Protein AF-A0A5U0NTC4-F1 (afdb_monomer_lite)

Organism: Salmonella enterica (NCBI:txid28901)

Radius of gyration: 13.96 Å; chains: 1; bounding box: 33×18×38 Å

Foldseek 3Di:
DDKDKDWDWDQDPVRAIDIDIDTDCVPPDDPVVVVVNVVVSVVVVVVVVVCRVVVVPDDD

pLDDT: mean 73.56, std 9.96, range [38.16, 85.06]

Secondary structure (DSSP, 8-state):
---EEEEEEEE-TTS-EEEEEEEE-TT---HHHHHHHHHHHHHHHHHHHHHHHTT-S---

Structure (mmCIF, N/CA/C/O backbone):
data_AF-A0A5U0NTC4-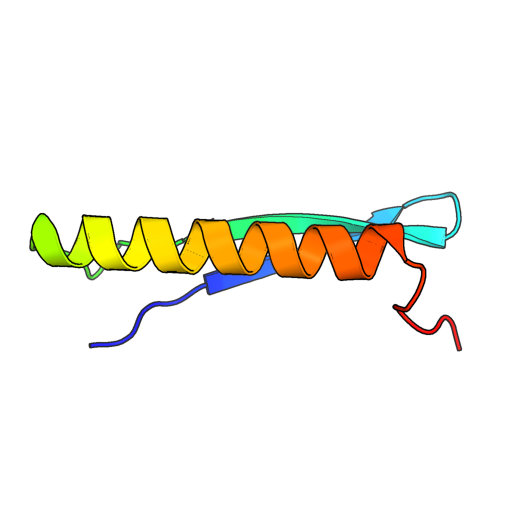F1
#
_entry.id   AF-A0A5U0NTC4-F1
#
loop_
_atom_site.group_PDB
_atom_site.id
_atom_site.type_symbol
_atom_site.label_atom_id
_atom_site.label_alt_id
_atom_site.label_comp_id
_atom_site.label_asym_id
_atom_site.label_entity_id
_atom_site.label_seq_id
_atom_site.pdbx_PDB_ins_code
_atom_site.Cartn_x
_atom_site.Cartn_y
_atom_site.Cartn_z
_atom_site.occupancy
_atom_site.B_iso_or_equiv
_atom_site.auth_seq_id
_atom_site.auth_comp_id
_atom_site.auth_asym_id
_atom_site.auth_atom_id
_atom_site.pdbx_PDB_model_num
ATOM 1 N N . MET A 1 1 ? -16.284 8.181 8.322 1.00 60.31 1 MET A N 1
ATOM 2 C CA . MET A 1 1 ? -15.181 7.213 8.466 1.00 60.31 1 MET A CA 1
ATOM 3 C C . MET A 1 1 ? -14.253 7.435 7.287 1.00 60.31 1 MET A C 1
ATOM 5 O O . MET A 1 1 ? -14.720 7.333 6.159 1.00 60.31 1 MET A O 1
ATOM 9 N N . ALA A 1 2 ? -13.020 7.869 7.533 1.00 64.75 2 ALA A N 1
ATOM 10 C CA . ALA A 1 2 ? -12.067 8.196 6.478 1.00 64.75 2 ALA A CA 1
ATOM 11 C C . ALA A 1 2 ? -10.796 7.389 6.722 1.00 64.75 2 ALA A C 1
ATOM 13 O O . ALA A 1 2 ? -10.187 7.502 7.780 1.00 64.75 2 ALA A O 1
ATOM 14 N N . VAL A 1 3 ? -10.437 6.550 5.756 1.00 67.00 3 VAL A N 1
ATOM 15 C CA . VAL A 1 3 ? -9.163 5.835 5.755 1.00 67.00 3 VAL A CA 1
ATOM 16 C C . VAL A 1 3 ? -8.189 6.697 4.980 1.00 67.00 3 VAL A C 1
ATOM 18 O O . VAL A 1 3 ? -8.454 7.037 3.825 1.00 67.00 3 VAL A O 1
ATOM 21 N N . LYS A 1 4 ? -7.093 7.090 5.621 1.00 76.69 4 LYS A N 1
ATOM 22 C CA . LYS A 1 4 ? -6.060 7.884 4.974 1.00 76.69 4 LYS A CA 1
ATOM 23 C C . LYS A 1 4 ? -4.893 6.975 4.621 1.00 76.69 4 LYS A C 1
ATOM 25 O O . LYS A 1 4 ? -4.234 6.409 5.487 1.00 76.69 4 LYS A O 1
ATOM 30 N N . PHE A 1 5 ? -4.672 6.851 3.321 1.00 77.25 5 PHE A N 1
ATOM 31 C CA . PHE A 1 5 ? -3.513 6.179 2.758 1.00 77.25 5 PHE A CA 1
ATOM 32 C C . PHE A 1 5 ? -2.479 7.234 2.398 1.00 77.25 5 PHE A C 1
ATOM 34 O O . PHE A 1 5 ? -2.807 8.229 1.748 1.00 77.25 5 PHE A O 1
ATOM 41 N N . ILE A 1 6 ? -1.244 7.020 2.827 1.00 82.56 6 ILE A N 1
ATOM 42 C CA . ILE A 1 6 ? -0.113 7.859 2.454 1.00 82.56 6 ILE A CA 1
ATOM 43 C C . ILE A 1 6 ? 0.745 7.018 1.517 1.00 82.56 6 ILE A C 1
ATOM 45 O O . ILE A 1 6 ? 1.269 5.977 1.907 1.00 82.56 6 ILE A O 1
ATOM 49 N N . VAL A 1 7 ? 0.839 7.449 0.260 1.00 80.50 7 VAL A N 1
ATOM 50 C CA . VAL A 1 7 ? 1.666 6.795 -0.756 1.00 80.50 7 VAL A CA 1
ATOM 51 C C . VAL A 1 7 ? 2.838 7.712 -1.054 1.00 80.50 7 VAL A C 1
ATOM 53 O O . VAL A 1 7 ? 2.657 8.782 -1.635 1.00 80.50 7 VAL A O 1
ATOM 56 N N . ASN A 1 8 ? 4.033 7.300 -0.648 1.00 82.19 8 ASN A N 1
ATOM 57 C CA . ASN A 1 8 ? 5.258 8.016 -0.967 1.00 82.19 8 ASN A CA 1
ATOM 58 C C . ASN A 1 8 ? 5.852 7.410 -2.236 1.00 82.19 8 ASN A C 1
ATOM 60 O O . ASN A 1 8 ? 6.254 6.247 -2.251 1.00 82.19 8 ASN A O 1
ATOM 64 N N . VAL A 1 9 ? 5.900 8.204 -3.301 1.00 80.69 9 VAL A N 1
ATOM 65 C CA . VAL A 1 9 ? 6.497 7.800 -4.576 1.00 80.69 9 VAL A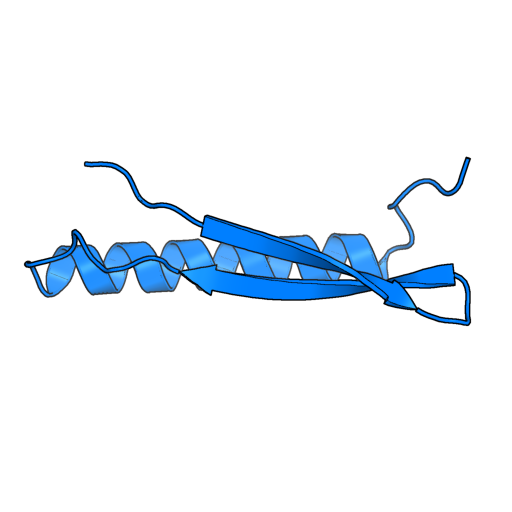 CA 1
ATOM 66 C C . VAL A 1 9 ? 7.951 8.251 -4.592 1.00 80.69 9 VAL A C 1
ATOM 68 O O . VAL A 1 9 ? 8.247 9.426 -4.372 1.00 80.69 9 VAL A O 1
ATOM 71 N N . LYS A 1 10 ? 8.861 7.317 -4.846 1.00 81.19 10 LYS A N 1
ATOM 72 C CA . LYS A 1 10 ? 10.299 7.560 -4.952 1.00 81.19 10 LYS A CA 1
ATOM 73 C C . LYS A 1 10 ? 10.739 7.254 -6.374 1.00 81.19 10 LYS A C 1
ATOM 75 O O . LYS A 1 10 ? 10.548 6.138 -6.843 1.00 81.19 10 LYS A O 1
ATOM 80 N N . ALA A 1 11 ? 11.338 8.229 -7.048 1.00 75.75 11 ALA A N 1
ATOM 81 C CA . ALA A 1 11 ? 12.046 7.963 -8.294 1.00 75.75 11 ALA A CA 1
ATOM 82 C C . ALA A 1 11 ? 13.362 7.242 -7.966 1.00 75.75 11 ALA A C 1
ATOM 84 O O . ALA A 1 11 ? 14.117 7.691 -7.102 1.00 75.75 11 ALA A O 1
ATOM 85 N N . GLY A 1 12 ? 13.596 6.104 -8.608 1.00 69.31 12 GLY A N 1
ATOM 86 C CA . GLY A 1 12 ? 14.854 5.372 -8.573 1.00 69.31 12 GLY A CA 1
ATOM 87 C C . GLY A 1 12 ? 15.806 5.849 -9.668 1.00 69.31 12 GLY A C 1
ATOM 88 O O . GLY A 1 12 ? 15.392 6.422 -10.675 1.00 69.31 12 GLY A O 1
ATOM 89 N N . ASP A 1 13 ? 17.094 5.562 -9.490 1.00 69.88 13 ASP A N 1
ATOM 90 C CA . ASP A 1 13 ? 18.170 6.067 -10.357 1.00 69.88 13 ASP A CA 1
ATOM 91 C C . ASP A 1 13 ? 18.105 5.550 -11.812 1.00 69.88 13 ASP A C 1
ATOM 93 O O . ASP A 1 13 ? 18.720 6.130 -12.703 1.00 69.88 13 ASP A O 1
ATOM 97 N N . ASN A 1 14 ? 17.334 4.487 -12.068 1.00 69.06 14 ASN A N 1
ATOM 98 C CA . ASN A 1 14 ? 17.199 3.838 -13.378 1.00 69.06 14 ASN A CA 1
ATOM 99 C C . ASN A 1 14 ? 15.888 4.179 -14.113 1.00 69.06 14 ASN A C 1
ATOM 101 O O . ASN A 1 14 ? 15.545 3.508 -15.083 1.00 69.06 14 ASN A O 1
ATOM 105 N N . GLY A 1 15 ? 15.137 5.186 -13.653 1.00 67.81 15 GLY A N 1
ATOM 106 C CA . GLY A 1 15 ? 13.806 5.504 -14.195 1.00 67.81 15 GLY A CA 1
ATOM 107 C C . GLY A 1 15 ? 12.678 4.626 -13.639 1.00 67.81 15 GLY A C 1
ATOM 108 O O . GLY A 1 15 ? 11.529 4.778 -14.042 1.00 67.81 15 GLY A O 1
ATOM 109 N N . ASP A 1 16 ? 12.994 3.745 -12.688 1.00 69.62 16 ASP A N 1
ATOM 110 C CA . ASP A 1 16 ? 12.008 2.967 -11.941 1.00 69.62 16 ASP A CA 1
ATOM 111 C C . ASP A 1 16 ? 11.325 3.833 -10.872 1.00 69.62 16 ASP A C 1
ATOM 113 O O . ASP A 1 16 ? 11.937 4.735 -10.300 1.00 69.62 16 ASP A O 1
ATOM 117 N N . PHE A 1 17 ? 10.074 3.521 -10.529 1.00 72.44 17 PHE A N 1
ATOM 118 C CA . PHE A 1 17 ? 9.373 4.141 -9.400 1.00 72.44 17 PHE A CA 1
ATOM 119 C C . PHE A 1 17 ? 9.185 3.138 -8.261 1.00 72.44 17 PHE A C 1
ATOM 121 O O . PHE A 1 17 ? 8.559 2.087 -8.430 1.00 72.44 17 PHE A O 1
ATOM 128 N N . GLY A 1 18 ? 9.696 3.492 -7.083 1.00 74.69 18 GLY A N 1
ATOM 129 C CA . GLY A 1 18 ? 9.409 2.834 -5.814 1.00 74.69 18 GLY A CA 1
ATOM 130 C C . GLY A 1 18 ? 8.204 3.464 -5.117 1.00 74.69 18 GLY A C 1
ATOM 131 O O . GLY A 1 18 ? 7.974 4.669 -5.215 1.00 74.69 18 GLY A O 1
ATOM 132 N N . PHE A 1 19 ? 7.446 2.652 -4.385 1.00 76.69 19 PHE A N 1
ATOM 133 C CA . PHE A 1 19 ? 6.267 3.089 -3.639 1.00 76.69 19 PHE A CA 1
ATOM 134 C C . PHE A 1 19 ? 6.372 2.606 -2.195 1.00 76.69 19 PHE A C 1
ATOM 136 O O . PHE A 1 19 ? 6.361 1.398 -1.961 1.00 76.69 19 PHE A O 1
ATOM 143 N N . ASP A 1 20 ? 6.421 3.532 -1.239 1.00 78.88 20 ASP A N 1
ATOM 144 C CA . ASP A 1 20 ? 6.172 3.204 0.164 1.00 78.88 20 ASP A CA 1
ATOM 145 C C . ASP A 1 20 ? 4.710 3.492 0.487 1.00 78.88 20 ASP A C 1
ATOM 147 O O . ASP A 1 20 ? 4.167 4.536 0.111 1.00 78.88 20 ASP A O 1
ATOM 151 N N . PHE A 1 21 ? 4.071 2.559 1.183 1.00 77.31 21 PHE A N 1
ATOM 152 C CA . PHE A 1 21 ? 2.657 2.632 1.510 1.00 77.31 21 PHE A CA 1
ATOM 153 C C . PHE A 1 21 ? 2.474 2.620 3.023 1.00 77.31 21 PHE A C 1
ATOM 155 O O . PHE A 1 21 ? 2.854 1.661 3.693 1.00 77.31 21 PHE A O 1
ATOM 162 N N . GLU A 1 22 ? 1.858 3.671 3.550 1.00 82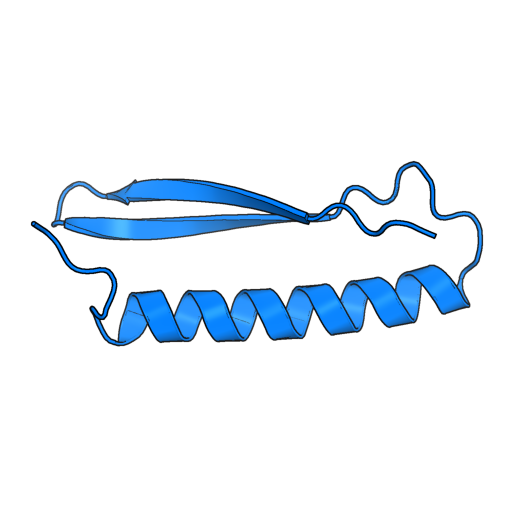.44 22 GLU A N 1
ATOM 163 C CA . GLU A 1 22 ? 1.536 3.807 4.965 1.00 82.44 22 GLU A CA 1
ATOM 164 C C . GLU A 1 22 ? 0.027 3.968 5.156 1.00 82.44 22 GLU A C 1
ATOM 166 O O . GLU A 1 22 ? -0.669 4.634 4.380 1.00 82.44 22 GLU A O 1
ATOM 171 N N . ILE A 1 23 ? -0.481 3.348 6.218 1.00 76.50 23 ILE A N 1
ATOM 172 C CA . ILE A 1 23 ? -1.864 3.487 6.662 1.00 76.50 23 ILE A CA 1
ATOM 173 C C . ILE A 1 23 ? -1.849 4.384 7.894 1.00 76.50 23 ILE A C 1
ATOM 175 O O . ILE A 1 23 ? -1.220 4.049 8.894 1.00 76.50 23 ILE A O 1
ATOM 179 N N . ASP A 1 24 ? -2.562 5.503 7.828 1.00 80.00 24 ASP A N 1
ATOM 180 C CA . ASP A 1 24 ? -2.826 6.337 8.997 1.00 80.00 24 ASP A CA 1
ATOM 181 C C . ASP A 1 24 ? -4.049 5.762 9.733 1.00 80.00 24 ASP A C 1
ATOM 183 O O . ASP A 1 24 ? -5.201 6.008 9.358 1.00 80.00 24 ASP A O 1
ATOM 187 N N . ASP A 1 25 ? -3.787 4.933 10.748 1.00 74.75 25 ASP A N 1
ATOM 188 C CA . ASP A 1 25 ? -4.794 4.292 11.602 1.00 74.75 25 ASP A CA 1
ATOM 189 C C . ASP A 1 25 ? -5.118 5.113 12.863 1.00 74.75 25 ASP A C 1
ATOM 191 O O . ASP A 1 25 ? -5.864 4.653 13.725 1.00 74.75 25 ASP A O 1
ATOM 195 N N . SER A 1 26 ? -4.648 6.366 12.949 1.00 78.12 26 SER A N 1
ATOM 196 C CA . SER A 1 26 ? -4.793 7.226 14.137 1.00 78.12 26 SER A CA 1
ATOM 197 C C . SER A 1 26 ? -6.241 7.513 14.555 1.00 78.12 26 SER A C 1
ATOM 199 O O . SER A 1 26 ? -6.488 7.938 15.683 1.00 78.12 26 SER A O 1
ATOM 201 N N . GLN A 1 27 ? -7.204 7.290 13.656 1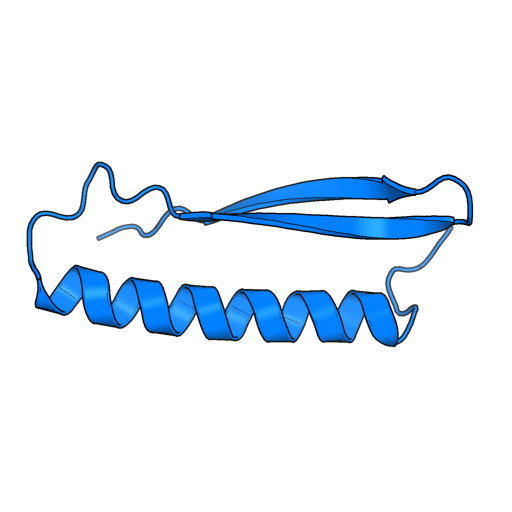.00 72.12 27 GLN A N 1
ATOM 202 C CA . GLN A 1 27 ? -8.637 7.447 13.918 1.00 72.12 27 GLN A CA 1
ATOM 203 C C . GLN A 1 2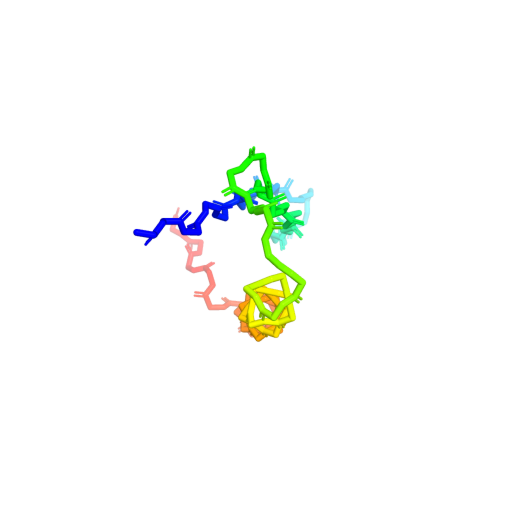7 ? -9.402 6.116 13.995 1.00 72.12 27 GLN A C 1
ATOM 205 O O . GLN A 1 27 ? -10.630 6.135 14.083 1.00 72.12 27 GLN A O 1
ATOM 210 N N . GLN A 1 28 ? -8.715 4.969 13.950 1.00 72.12 28 GLN A N 1
ATOM 211 C CA . GLN A 1 28 ? -9.341 3.648 14.024 1.00 72.12 28 GLN A CA 1
ATOM 212 C C . GLN A 1 28 ? -9.329 3.116 15.448 1.00 72.12 28 GLN A C 1
ATOM 214 O O . GLN A 1 28 ? -8.287 2.779 16.002 1.00 72.12 28 GLN A O 1
ATOM 219 N N . ASN A 1 29 ? -10.525 2.997 16.019 1.00 70.88 29 ASN A N 1
ATOM 220 C CA . ASN A 1 29 ? -10.707 2.539 17.395 1.00 70.88 29 ASN A CA 1
ATOM 221 C C . ASN A 1 29 ? -11.348 1.143 17.473 1.00 70.88 29 ASN A C 1
ATOM 223 O O . ASN A 1 29 ? -11.349 0.536 18.543 1.00 70.88 29 ASN A O 1
ATOM 227 N N . ASP A 1 30 ? -11.888 0.629 16.362 1.00 82.12 30 ASP A N 1
ATOM 228 C CA . ASP A 1 30 ? -12.566 -0.667 16.298 1.00 82.12 30 ASP A CA 1
ATOM 229 C C . ASP A 1 30 ? -11.727 -1.725 15.557 1.00 82.12 30 ASP A C 1
ATOM 231 O O . ASP A 1 30 ? -11.146 -1.485 14.496 1.00 82.12 30 ASP A O 1
ATOM 235 N N . ALA A 1 31 ? -11.679 -2.939 16.112 1.00 78.31 31 ALA A N 1
ATOM 236 C CA . ALA A 1 31 ? -10.878 -4.036 15.570 1.00 78.31 31 ALA A CA 1
ATOM 237 C C . ALA A 1 31 ? -11.370 -4.537 14.198 1.00 78.31 31 ALA A C 1
ATOM 239 O O . ALA A 1 31 ? -10.560 -4.976 13.383 1.00 78.31 31 ALA A O 1
ATOM 240 N N . ARG A 1 32 ? -12.679 -4.474 13.916 1.00 78.62 32 ARG A N 1
ATOM 241 C CA . ARG A 1 32 ? -13.240 -4.854 12.609 1.00 78.62 32 ARG A CA 1
ATOM 242 C C . ARG A 1 32 ? -12.947 -3.794 11.558 1.00 78.62 32 ARG A C 1
ATOM 244 O O . ARG A 1 32 ? -12.677 -4.145 10.412 1.00 78.62 32 ARG A O 1
ATOM 251 N N . GLU A 1 33 ? -12.972 -2.521 11.944 1.00 74.06 33 GLU A N 1
ATOM 252 C CA . GLU A 1 33 ? -12.579 -1.416 11.062 1.00 74.06 33 GLU A CA 1
ATOM 253 C C . GLU A 1 33 ? -11.118 -1.564 10.624 1.00 74.06 33 GLU A C 1
ATOM 255 O O . GLU A 1 33 ? -10.823 -1.469 9.431 1.00 74.06 33 GLU A O 1
ATOM 260 N N . ARG A 1 34 ? -10.233 -1.928 11.558 1.00 77.38 34 ARG A N 1
ATOM 261 C CA . ARG A 1 34 ? -8.825 -2.216 11.265 1.00 77.38 34 ARG A CA 1
ATOM 262 C C . ARG A 1 34 ? -8.646 -3.338 10.240 1.00 77.38 34 ARG A C 1
ATOM 264 O O . ARG A 1 34 ? -7.912 -3.163 9.272 1.00 77.38 34 ARG A O 1
ATOM 271 N N . THR A 1 35 ? -9.366 -4.455 10.384 1.00 82.31 35 THR A N 1
ATOM 272 C CA . THR A 1 35 ? -9.300 -5.570 9.417 1.00 82.31 35 THR A CA 1
ATOM 273 C C . THR A 1 35 ? -9.721 -5.146 8.007 1.00 82.31 35 THR A C 1
ATOM 275 O O . THR A 1 35 ? -9.085 -5.532 7.025 1.00 82.31 35 THR A O 1
ATOM 278 N N . VAL A 1 36 ? -10.783 -4.342 7.882 1.00 81.88 36 VAL A N 1
ATOM 279 C CA . VAL A 1 36 ? -11.239 -3.835 6.575 1.00 81.88 36 VAL A CA 1
ATOM 280 C C . VAL A 1 36 ? -10.185 -2.922 5.949 1.00 81.88 36 VAL A C 1
ATOM 282 O O . VAL A 1 36 ? -9.924 -3.010 4.748 1.00 81.88 36 VAL A O 1
ATOM 285 N N . VAL A 1 37 ? -9.549 -2.070 6.750 1.00 79.69 37 VAL A N 1
ATOM 286 C CA 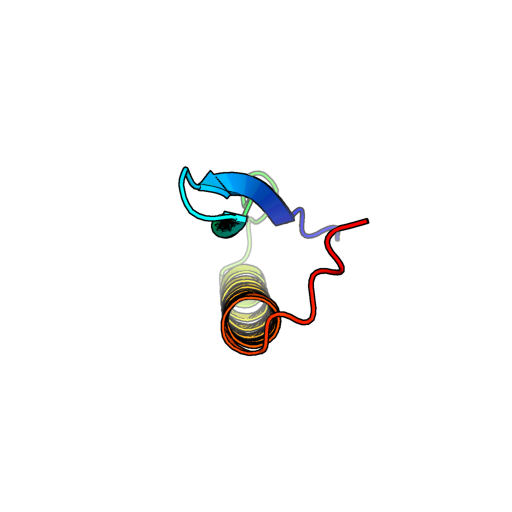. VAL A 1 37 ? -8.513 -1.152 6.270 1.00 79.69 37 VAL A CA 1
ATOM 287 C C . VAL A 1 37 ? -7.251 -1.881 5.836 1.00 79.69 37 VAL A C 1
ATOM 289 O O . VAL A 1 37 ? -6.721 -1.573 4.770 1.00 79.69 37 VAL A O 1
ATOM 292 N N . GLU A 1 38 ? -6.792 -2.862 6.609 1.00 80.69 38 GLU A N 1
ATOM 293 C CA . GLU A 1 38 ? -5.632 -3.684 6.254 1.00 80.69 38 GLU A CA 1
ATOM 294 C C . GLU A 1 38 ? -5.870 -4.435 4.931 1.00 80.69 38 GLU A C 1
ATOM 296 O O . GLU A 1 38 ? -4.989 -4.473 4.069 1.00 80.69 38 GLU A O 1
ATOM 301 N N . TYR A 1 39 ? -7.087 -4.949 4.708 1.00 85.06 39 TYR A N 1
ATOM 302 C CA . TYR A 1 39 ? -7.466 -5.576 3.436 1.00 85.06 39 TYR A CA 1
ATOM 303 C C . TYR A 1 39 ? -7.429 -4.592 2.252 1.00 85.06 39 TYR A C 1
ATOM 305 O O . TYR A 1 39 ? -6.876 -4.901 1.189 1.00 85.06 39 TYR A O 1
ATOM 313 N N . LEU A 1 40 ? -7.998 -3.392 2.427 1.00 82.31 40 LEU A N 1
ATOM 314 C CA . LEU A 1 40 ? -7.979 -2.341 1.405 1.00 82.31 40 LEU A CA 1
ATOM 315 C C . LEU A 1 40 ? -6.547 -1.896 1.082 1.00 82.31 40 LEU A C 1
ATOM 317 O O . LEU A 1 40 ? -6.187 -1.797 -0.090 1.00 82.31 40 LEU A O 1
ATOM 321 N N . ALA A 1 41 ? -5.717 -1.699 2.105 1.00 78.62 41 ALA A N 1
ATOM 322 C CA . ALA A 1 41 ? -4.315 -1.332 1.955 1.00 78.62 41 ALA A CA 1
ATOM 323 C C . ALA A 1 41 ? -3.512 -2.383 1.183 1.00 78.62 41 ALA A C 1
ATOM 325 O O . ALA A 1 41 ? -2.802 -2.038 0.240 1.00 78.62 41 ALA A O 1
ATOM 326 N N . GLY A 1 42 ? -3.666 -3.667 1.528 1.00 82.25 42 GLY A N 1
ATOM 327 C CA . GLY A 1 42 ? -3.003 -4.760 0.816 1.00 82.25 42 GLY A CA 1
ATOM 328 C C . GLY A 1 42 ? -3.402 -4.817 -0.661 1.00 82.25 42 GLY A C 1
ATOM 329 O O . GLY A 1 42 ? -2.547 -4.972 -1.533 1.00 82.25 42 GLY A O 1
ATOM 330 N N . THR A 1 43 ? -4.688 -4.610 -0.961 1.00 85.00 43 THR A N 1
ATOM 331 C CA . THR A 1 43 ? -5.190 -4.574 -2.345 1.00 85.00 43 THR A CA 1
ATOM 332 C C . THR A 1 43 ? -4.605 -3.390 -3.128 1.00 85.00 43 THR A C 1
ATOM 334 O O . THR A 1 43 ? -4.169 -3.563 -4.268 1.00 85.00 43 THR A O 1
ATOM 337 N N . CYS A 1 44 ? -4.540 -2.204 -2.512 1.00 81.44 44 CYS A N 1
ATOM 338 C CA . CYS A 1 44 ? -3.926 -1.014 -3.106 1.00 81.44 44 CYS A CA 1
ATOM 339 C C . CYS A 1 44 ? -2.423 -1.199 -3.356 1.00 81.44 44 CYS A C 1
ATOM 341 O O . CYS A 1 44 ? -1.949 -0.864 -4.440 1.00 81.44 44 CYS A O 1
ATOM 343 N N . LEU A 1 45 ? -1.683 -1.774 -2.401 1.00 77.81 45 LEU A N 1
ATOM 344 C CA . LEU A 1 45 ? -0.251 -2.041 -2.553 1.00 77.81 45 LEU A CA 1
ATOM 345 C C . LEU A 1 45 ? 0.021 -2.970 -3.742 1.00 77.81 45 LEU A C 1
ATOM 347 O O . LEU A 1 45 ? 0.878 -2.671 -4.570 1.00 77.81 45 LEU A O 1
ATOM 351 N N . VAL A 1 46 ? -0.747 -4.055 -3.878 1.00 82.94 46 VAL A N 1
ATOM 352 C CA . VAL A 1 46 ? -0.623 -4.978 -5.019 1.00 82.94 46 VAL A CA 1
ATOM 353 C C . VAL A 1 46 ? -0.936 -4.278 -6.345 1.00 82.94 46 VAL A C 1
ATOM 355 O O . VAL A 1 46 ? -0.266 -4.531 -7.346 1.00 82.94 46 VAL A O 1
ATOM 358 N N . ALA A 1 47 ? -1.937 -3.394 -6.382 1.00 81.44 47 ALA A N 1
ATOM 359 C CA . ALA A 1 47 ? -2.260 -2.626 -7.584 1.00 81.44 47 ALA A CA 1
ATOM 360 C C . ALA A 1 47 ? -1.125 -1.661 -7.974 1.00 81.44 47 ALA A C 1
ATOM 362 O O . ALA A 1 47 ? -0.732 -1.627 -9.139 1.00 81.44 47 ALA A O 1
ATOM 363 N N . LEU A 1 48 ? -0.551 -0.938 -7.007 1.00 76.69 48 LEU A N 1
ATOM 364 C CA . LEU A 1 48 ? 0.584 -0.033 -7.229 1.00 76.69 48 LEU A CA 1
ATOM 365 C C . LEU A 1 48 ? 1.837 -0.784 -7.694 1.00 76.69 48 LEU A C 1
ATOM 367 O O . LEU A 1 48 ? 2.504 -0.352 -8.631 1.00 76.69 48 LEU A O 1
ATOM 371 N N . GLN A 1 49 ? 2.120 -1.948 -7.104 1.00 74.50 49 GLN A N 1
ATOM 372 C CA . GLN A 1 49 ? 3.218 -2.814 -7.540 1.00 74.50 49 GLN A CA 1
ATOM 373 C C . GLN A 1 49 ? 3.034 -3.299 -8.981 1.00 74.50 49 GLN A C 1
ATOM 375 O O . GLN A 1 49 ? 4.006 -3.343 -9.727 1.00 74.50 49 GLN A O 1
ATOM 380 N N . LYS A 1 50 ? 1.800 -3.611 -9.402 1.00 77.19 50 LYS A N 1
ATOM 381 C CA . LYS A 1 50 ? 1.507 -3.977 -10.798 1.00 77.19 50 LYS A CA 1
ATOM 382 C C . LYS A 1 50 ? 1.715 -2.816 -11.770 1.00 77.19 50 LYS A C 1
ATOM 384 O O . LYS A 1 50 ? 2.214 -3.034 -12.868 1.00 77.19 50 LYS A O 1
ATOM 389 N N . ILE A 1 51 ? 1.329 -1.602 -11.376 1.00 73.19 51 ILE A N 1
ATOM 390 C CA . ILE A 1 51 ? 1.553 -0.388 -12.176 1.00 73.19 51 ILE A CA 1
ATOM 391 C C . ILE A 1 51 ? 3.061 -0.144 -12.344 1.00 73.19 51 ILE A C 1
ATOM 393 O O . ILE A 1 51 ? 3.521 0.060 -13.464 1.00 73.19 51 ILE A O 1
ATOM 397 N N . SER A 1 52 ? 3.829 -0.264 -11.254 1.00 68.69 52 SER A N 1
ATOM 398 C CA . SER A 1 52 ? 5.297 -0.209 -11.273 1.00 68.69 52 SER A CA 1
ATOM 399 C C . SER A 1 52 ? 5.901 -1.277 -12.197 1.00 68.69 52 SER A C 1
ATOM 401 O O . SER A 1 52 ? 6.673 -0.951 -13.094 1.00 68.69 52 SER A O 1
ATOM 403 N N . SER A 1 53 ? 5.500 -2.548 -12.053 1.00 67.88 53 SER A N 1
ATOM 404 C CA . SER A 1 53 ? 6.082 -3.662 -12.818 1.00 67.88 53 SER A CA 1
ATOM 405 C C . SER A 1 53 ? 5.756 -3.642 -14.310 1.00 67.88 53 SER A C 1
ATOM 407 O O . SER A 1 53 ? 6.495 -4.219 -15.102 1.00 67.88 53 SER A O 1
ATOM 409 N N . ASN A 1 54 ? 4.638 -3.023 -14.694 1.00 66.50 54 ASN A N 1
ATOM 410 C CA . ASN A 1 54 ? 4.218 -2.936 -16.091 1.00 66.50 54 ASN A CA 1
ATOM 411 C C . ASN A 1 54 ? 4.814 -1.723 -16.822 1.00 66.50 54 ASN A C 1
ATOM 413 O O . ASN A 1 54 ? 4.571 -1.580 -18.017 1.00 66.50 54 ASN A O 1
ATOM 417 N N . GLY A 1 55 ? 5.576 -0.860 -16.135 1.00 55.69 55 GLY A N 1
ATOM 418 C CA . GLY A 1 55 ? 6.167 0.339 -16.738 1.00 55.69 55 GLY A CA 1
ATOM 419 C C . GLY A 1 55 ? 5.135 1.365 -17.221 1.00 55.69 55 GLY A C 1
ATOM 420 O O . GLY A 1 55 ? 5.468 2.237 -18.013 1.00 55.69 55 GLY A O 1
ATOM 421 N N . ASP A 1 56 ? 3.888 1.274 -16.746 1.00 55.69 56 ASP A N 1
ATOM 422 C CA . ASP A 1 56 ? 2.756 2.108 -17.191 1.00 55.69 56 ASP A CA 1
ATOM 423 C C . ASP A 1 56 ? 2.673 3.438 -16.413 1.00 55.69 56 ASP A C 1
ATOM 425 O O . ASP A 1 56 ? 1.649 4.118 -16.367 1.00 55.69 56 ASP A O 1
ATOM 429 N N . ILE A 1 57 ? 3.771 3.804 -15.749 1.00 56.38 57 ILE A N 1
ATOM 430 C CA . ILE A 1 57 ? 3.971 5.126 -15.165 1.00 56.38 57 ILE A CA 1
ATOM 431 C C . ILE A 1 57 ? 4.684 5.914 -16.250 1.00 56.38 57 ILE A C 1
ATOM 433 O O . ILE A 1 57 ? 5.909 5.921 -16.312 1.00 56.38 57 ILE A O 1
ATOM 437 N N . ALA A 1 58 ? 3.891 6.464 -17.168 1.00 45.12 58 ALA A N 1
ATOM 438 C CA . ALA A 1 58 ? 4.366 7.222 -18.315 1.00 45.12 58 ALA A CA 1
ATOM 439 C C . ALA A 1 58 ? 5.460 8.220 -17.894 1.00 45.12 58 ALA A C 1
ATOM 441 O O . ALA A 1 58 ? 5.193 9.205 -17.205 1.00 45.12 58 ALA A O 1
ATOM 442 N N . ALA A 1 59 ? 6.697 7.914 -18.284 1.00 44.66 59 ALA A N 1
ATOM 443 C CA . ALA A 1 59 ? 7.783 8.871 -18.332 1.00 44.66 59 ALA A CA 1
ATOM 444 C C . ALA A 1 59 ? 7.536 9.757 -19.560 1.00 44.66 59 ALA A C 1
ATOM 446 O O . ALA A 1 59 ? 7.784 9.319 -20.683 1.00 44.66 59 ALA A O 1
ATOM 447 N N . ASP A 1 60 ? 6.995 10.952 -19.332 1.00 38.16 60 ASP A N 1
ATOM 448 C CA . ASP A 1 60 ? 7.073 12.086 -20.264 1.00 38.16 60 ASP A CA 1
ATOM 449 C C . ASP A 1 60 ? 8.169 13.049 -19.782 1.00 38.16 60 ASP A C 1
ATOM 451 O O . ASP A 1 60 ? 8.176 13.378 -18.569 1.00 38.16 60 ASP A O 1
#

Sequence (60 aa):
MAVKFIVNVKAGDNGDFGFDFEIDDSQQNDARERTVVEYLAGTCLVALQKISSNGDIAAD